Protein AF-A0A4P7W6H3-F1 (afdb_monomer)

InterPro domains:
  IPR003423 Outer membrane efflux protein [PF02321] (10-120)

Organism: NCBI:txid2518971

Radius of gyration: 28.74 Å; Cα contacts (8 Å, |Δi|>4): 102; chains: 1; bounding box: 52×32×93 Å

Nearest PDB structures (foldseek):
  5ng5-assembly1_F  TM=7.946E-01  e=6.161E-05  Escherichia coli
  4k7r-assemb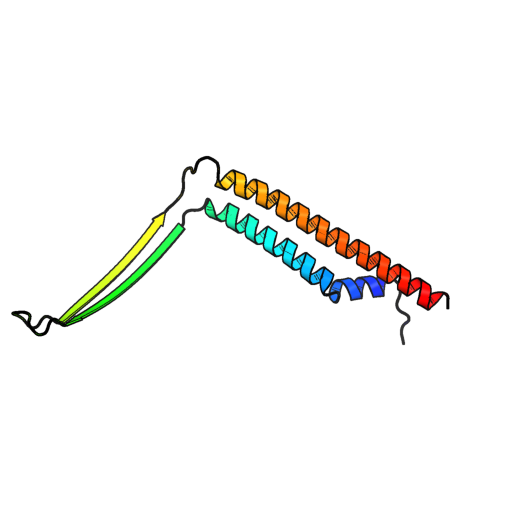ly1_A  TM=8.153E-01  e=2.222E-03  Escherichia coli K-12
  4mt4-assembly1_C  TM=7.013E-01  e=8.649E-04  Campylobacter jejuni
  5azs-assembly1_A  TM=7.007E-01  e=3.914E-03  Pseudomonas aeruginosa PAO1
  5azs-assembly1_B  TM=5.573E-01  e=1.005E-02  Pseudomonas aeruginosa PAO1

Mean predicted aligned error: 6.89 Å

Secondary structure (DSSP, 8-state):
-PPPPHHHHHHHHHHH-HHHHHHHHHHHHHHHHHHHHHHTTSPEEEEEEEEEEEE-TTSSS--EEEEEEEEEEEE--S--SSHHHHHHHHHHHHHHHHHHHHHHHHHHHHHHHHHHHHHHH--

pLDDT: mean 92.56, std 9.0, range [52.25, 98.62]

Foldseek 3Di:
DDDDDLVNQLVVCCVDPPVLVVLVVQLVVLVVVLVVLVCLQPKDKDKDKDWDWDADPPPPDRDTDIDIDIDIDIGGDPDDPCPSVVVSVVSVVSSVVSVVVSVVVSVVSSVVSVVVVCVVVVD

Solvent-accessible surface area (backbone atoms only — not comparable to full-atom values): 7140 Å² total; per-residue (Å²): 133,86,84,78,49,74,67,52,54,49,54,51,41,73,75,66,37,62,68,52,51,52,32,48,51,51,23,51,52,32,45,53,49,28,50,50,50,56,51,65,67,46,67,48,78,48,79,49,75,49,76,48,77,48,76,42,90,86,48,102,51,96,44,73,45,80,46,77,48,78,49,78,48,74,48,64,75,88,77,73,88,59,54,61,63,52,49,35,54,51,27,54,54,49,26,54,53,29,48,51,50,32,52,49,47,53,52,50,52,52,50,54,50,52,53,52,53,48,57,68,69,75,102

Structure (mmCIF, N/CA/C/O backbone):
data_AF-A0A4P7W6H3-F1
#
_entry.id   AF-A0A4P7W6H3-F1
#
loop_
_atom_site.group_PDB
_atom_site.id
_atom_site.type_symbol
_atom_site.label_atom_id
_atom_site.label_alt_id
_atom_site.label_comp_id
_atom_site.label_asym_id
_atom_site.label_entity_id
_atom_site.label_seq_id
_atom_site.pdbx_PDB_ins_code
_atom_site.Cartn_x
_atom_site.Cartn_y
_atom_site.Cartn_z
_atom_site.occupancy
_atom_site.B_iso_or_equiv
_atom_site.auth_seq_id
_atom_site.auth_comp_id
_atom_site.auth_asym_id
_atom_site.auth_atom_id
_atom_site.pdbx_PDB_model_num
ATOM 1 N N . MET A 1 1 ? -30.645 -20.994 24.871 1.00 52.25 1 MET A N 1
ATOM 2 C CA . MET A 1 1 ? -29.722 -20.008 24.263 1.00 52.25 1 MET A CA 1
ATOM 3 C C . MET A 1 1 ? -28.500 -19.910 25.156 1.00 52.25 1 MET A C 1
ATOM 5 O O . MET A 1 1 ? -28.679 -19.854 26.366 1.00 52.25 1 MET A O 1
ATOM 9 N N . ALA A 1 2 ? -27.289 -19.977 24.603 1.00 74.00 2 ALA A N 1
ATOM 10 C CA . ALA A 1 2 ? -26.069 -19.849 25.400 1.00 74.00 2 ALA A CA 1
ATOM 11 C C . ALA A 1 2 ? -25.867 -18.383 25.817 1.00 74.00 2 ALA A C 1
ATOM 13 O O . ALA A 1 2 ? -26.016 -17.488 24.987 1.00 74.00 2 ALA A O 1
ATOM 14 N N . VAL A 1 3 ? -25.550 -18.144 27.091 1.00 85.62 3 VAL A N 1
ATOM 15 C CA . VAL A 1 3 ? -25.195 -16.811 27.600 1.00 85.62 3 VAL A CA 1
ATOM 16 C C . VAL A 1 3 ? -23.783 -16.486 27.121 1.00 85.62 3 VAL A C 1
ATOM 18 O O . VAL A 1 3 ? -22.861 -17.250 27.393 1.00 85.62 3 VAL A O 1
ATOM 21 N N . TRP A 1 4 ? -23.618 -15.381 26.396 1.00 91.81 4 TRP A N 1
ATOM 22 C CA . TRP A 1 4 ? -22.312 -14.949 25.896 1.00 91.81 4 TRP A CA 1
ATOM 23 C C . TRP A 1 4 ? -21.495 -14.317 27.022 1.00 91.81 4 TRP A C 1
ATOM 25 O O . TRP A 1 4 ? -22.000 -13.478 27.770 1.00 91.81 4 TRP A O 1
ATOM 35 N N . SER A 1 5 ? -20.226 -14.700 27.133 1.00 93.31 5 SER A N 1
ATOM 36 C CA . SER A 1 5 ? -19.262 -14.018 27.993 1.00 93.31 5 SER A CA 1
ATOM 37 C C . SER A 1 5 ? -18.754 -12.729 27.336 1.00 93.31 5 SER A C 1
ATOM 39 O O . SER A 1 5 ? -18.848 -12.547 26.121 1.00 93.31 5 SER A O 1
ATOM 41 N N . TYR A 1 6 ? -18.133 -11.843 28.120 1.00 92.44 6 TYR A N 1
ATOM 42 C CA . TYR A 1 6 ? -17.446 -10.663 27.579 1.00 92.44 6 TYR A CA 1
ATOM 43 C C . TYR A 1 6 ? -16.427 -11.034 26.483 1.00 92.44 6 TYR A C 1
ATOM 45 O O . TYR A 1 6 ? -16.371 -10.376 25.446 1.00 92.44 6 TYR A O 1
ATOM 53 N N . ASN A 1 7 ? -15.669 -12.122 26.665 1.00 92.88 7 ASN A N 1
ATOM 54 C CA . ASN A 1 7 ? -14.711 -12.587 25.659 1.00 92.88 7 ASN A CA 1
ATOM 55 C C . ASN A 1 7 ? -15.390 -13.052 24.364 1.00 92.88 7 ASN A C 1
ATOM 57 O O . ASN A 1 7 ? -14.838 -12.815 23.288 1.00 92.88 7 ASN A O 1
ATOM 61 N N . ASP A 1 8 ? -16.578 -13.654 24.442 1.00 94.19 8 ASP A N 1
ATOM 62 C CA . ASP A 1 8 ? -17.345 -14.041 23.252 1.00 94.19 8 ASP A CA 1
ATOM 63 C C . ASP A 1 8 ? -17.767 -12.800 22.458 1.00 94.19 8 ASP A C 1
ATOM 65 O O . ASP A 1 8 ? -17.579 -12.751 21.240 1.00 94.19 8 ASP A O 1
ATOM 69 N N . CYS A 1 9 ? -18.218 -11.748 23.152 1.00 93.06 9 CYS A N 1
ATOM 70 C CA . CYS A 1 9 ? -18.537 -10.462 22.532 1.00 93.06 9 CYS A CA 1
ATOM 71 C C . CYS A 1 9 ? -17.310 -9.835 21.847 1.00 93.06 9 CYS A C 1
ATOM 73 O O . CYS A 1 9 ? -17.411 -9.381 20.705 1.00 93.06 9 CYS A O 1
ATOM 75 N N . ILE A 1 10 ? -16.137 -9.848 22.496 1.00 93.69 10 ILE A N 1
ATOM 76 C CA . ILE A 1 10 ? -14.892 -9.335 21.898 1.00 93.69 10 ILE A CA 1
ATOM 77 C C . ILE A 1 10 ? -14.492 -10.144 20.664 1.00 93.69 10 ILE A C 1
ATOM 79 O O . ILE A 1 10 ? -14.163 -9.558 19.633 1.00 93.69 10 ILE A O 1
ATOM 83 N N . ASN A 1 11 ? -14.508 -11.474 20.741 1.00 93.75 11 ASN A N 1
ATOM 84 C CA . ASN A 1 11 ? -14.124 -12.330 19.619 1.00 93.75 11 ASN A CA 1
ATOM 85 C C . ASN A 1 11 ? -15.062 -12.138 18.426 1.00 93.75 11 ASN A C 1
ATOM 87 O O . ASN A 1 11 ? -14.597 -12.001 17.291 1.00 93.75 11 ASN A O 1
ATOM 91 N N . HIS A 1 12 ? -16.366 -12.038 18.685 1.00 93.50 12 HIS A N 1
ATOM 92 C CA . HIS A 1 12 ? -17.338 -11.738 17.647 1.00 93.50 12 HIS A CA 1
ATOM 93 C C . HIS A 1 12 ? -17.091 -10.357 17.023 1.00 93.50 12 HIS A C 1
ATOM 95 O O . HIS A 1 12 ? -17.063 -10.234 15.797 1.00 93.50 12 HIS A O 1
ATOM 101 N N . ALA A 1 13 ? -16.840 -9.328 17.837 1.00 92.44 13 ALA A N 1
ATOM 102 C CA . ALA A 1 13 ? -16.556 -7.983 17.348 1.00 92.44 13 ALA A CA 1
ATOM 103 C C . ALA A 1 13 ? -15.246 -7.903 16.555 1.00 92.44 13 ALA A C 1
ATOM 105 O O . ALA A 1 13 ? -15.202 -7.224 15.536 1.00 92.44 13 ALA A O 1
ATOM 106 N N . ARG A 1 14 ? -14.195 -8.638 16.938 1.00 90.00 14 ARG A N 1
ATOM 107 C CA . ARG A 1 14 ? -12.952 -8.710 16.146 1.00 90.00 14 ARG A CA 1
ATOM 108 C C . ARG A 1 14 ? -13.204 -9.220 14.732 1.00 90.00 14 ARG A C 1
ATOM 110 O O . ARG A 1 14 ? -12.612 -8.716 13.784 1.00 90.00 14 ARG A O 1
ATOM 117 N N . GLY A 1 15 ? -14.085 -10.210 14.611 1.00 89.38 15 GLY A N 1
ATOM 118 C CA . GLY A 1 15 ? -14.486 -10.763 13.329 1.00 89.38 15 GLY A CA 1
ATOM 119 C C . GLY A 1 15 ? -15.401 -9.834 12.542 1.00 89.38 15 GLY A C 1
ATOM 120 O O . GLY A 1 15 ? -15.251 -9.774 11.332 1.00 89.38 15 GLY A O 1
ATOM 121 N N . ASN A 1 16 ? -16.324 -9.111 13.184 1.00 93.81 16 ASN A N 1
ATOM 122 C CA . ASN A 1 16 ? -17.476 -8.490 12.509 1.00 93.81 16 ASN A CA 1
ATOM 123 C C . ASN A 1 16 ? -17.523 -6.955 12.561 1.00 93.81 16 ASN A C 1
ATOM 125 O O . ASN A 1 16 ? -18.323 -6.348 11.851 1.00 93.81 16 ASN A O 1
ATOM 129 N N . ASN A 1 17 ? -16.683 -6.302 13.363 1.00 95.56 17 ASN A N 1
ATOM 130 C CA . ASN A 1 17 ? -16.681 -4.848 13.475 1.00 95.56 17 ASN A CA 1
ATOM 131 C C . ASN A 1 17 ? -16.055 -4.207 12.223 1.00 95.56 17 ASN A C 1
ATOM 133 O O . ASN A 1 17 ? -14.875 -4.401 11.923 1.00 95.56 17 ASN A O 1
ATOM 137 N N . ILE A 1 18 ? -16.860 -3.428 11.497 1.00 96.00 18 ILE A N 1
ATOM 138 C CA . ILE A 1 18 ? -16.466 -2.805 10.226 1.00 96.00 18 ILE A CA 1
ATOM 139 C C . ILE A 1 18 ? -15.366 -1.757 10.433 1.00 96.00 18 ILE A C 1
ATOM 141 O O . ILE A 1 18 ? -14.424 -1.723 9.646 1.00 96.00 18 ILE A O 1
ATOM 145 N N . ALA A 1 19 ? -15.438 -0.953 11.497 1.00 94.50 19 ALA A N 1
ATOM 146 C CA . ALA A 1 19 ? -14.429 0.068 11.784 1.00 94.50 19 ALA A CA 1
ATOM 147 C C . ALA A 1 19 ? -13.050 -0.560 12.054 1.00 94.50 19 ALA A C 1
ATOM 149 O O . ALA A 1 19 ? -12.040 -0.097 11.527 1.00 94.50 19 ALA A O 1
ATOM 150 N N . LEU A 1 20 ? -13.003 -1.673 12.796 1.00 96.69 20 LEU A N 1
ATOM 151 C CA . LEU A 1 20 ? -11.765 -2.425 13.006 1.00 96.69 20 LEU A CA 1
ATOM 152 C C . LEU A 1 20 ? -11.220 -2.999 11.694 1.00 96.69 20 LEU A C 1
ATOM 154 O O . LEU A 1 20 ? -10.029 -2.860 11.425 1.00 96.69 20 LEU A O 1
ATOM 158 N N . ARG A 1 21 ? -12.077 -3.606 10.862 1.00 96.50 21 ARG A N 1
ATOM 159 C CA . ARG A 1 21 ? -11.672 -4.124 9.543 1.00 96.50 21 ARG A CA 1
ATOM 160 C C . ARG A 1 21 ? -11.104 -3.014 8.651 1.00 96.50 21 ARG A C 1
ATOM 162 O O . ARG A 1 21 ? -10.076 -3.221 8.020 1.00 96.50 21 ARG A O 1
ATOM 169 N N . GLN A 1 22 ? -11.729 -1.837 8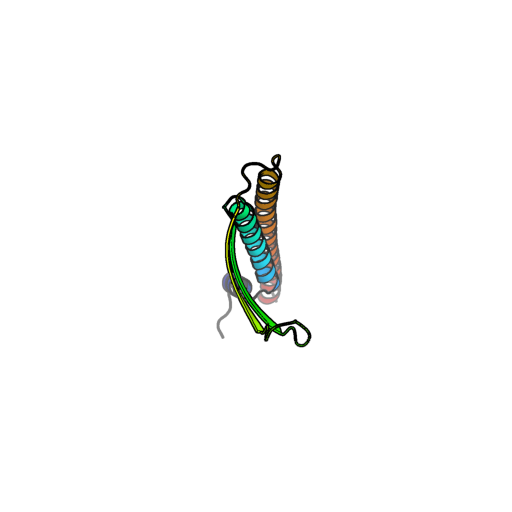.630 1.00 97.12 22 GLN A N 1
ATOM 170 C CA . GLN A 1 22 ? -11.232 -0.675 7.883 1.00 97.12 22 GLN A CA 1
ATOM 171 C C . GLN A 1 22 ? -9.865 -0.199 8.390 1.00 97.12 22 GLN A C 1
ATOM 173 O O . GLN A 1 22 ? -8.995 0.118 7.578 1.00 97.12 22 GLN A O 1
ATOM 178 N N . SER A 1 23 ? -9.651 -0.186 9.710 1.00 97.62 23 SER A N 1
ATOM 179 C CA . SER A 1 23 ? -8.349 0.174 10.280 1.00 97.62 23 SER A CA 1
ATOM 180 C C . SER A 1 23 ? -7.258 -0.827 9.892 1.00 97.62 23 SER A C 1
ATOM 182 O O . SER A 1 23 ? -6.189 -0.412 9.453 1.00 97.62 23 SER A O 1
ATOM 184 N N . ILE A 1 24 ? -7.550 -2.132 9.961 1.00 97.25 24 ILE A N 1
ATOM 185 C CA . ILE A 1 24 ? -6.623 -3.197 9.539 1.00 97.25 24 ILE A CA 1
ATOM 186 C C . ILE A 1 24 ? -6.268 -3.056 8.055 1.00 97.25 24 ILE A C 1
ATOM 188 O O . ILE A 1 24 ? -5.095 -3.089 7.700 1.00 97.25 24 ILE A O 1
ATOM 192 N N . LEU A 1 25 ? -7.263 -2.837 7.189 1.00 97.94 25 LEU A N 1
ATOM 193 C CA . LEU A 1 25 ? -7.027 -2.630 5.756 1.00 97.94 25 LEU A CA 1
ATOM 194 C C . LEU A 1 25 ? -6.180 -1.381 5.484 1.00 97.94 25 LEU A C 1
ATOM 196 O O . LEU A 1 25 ? -5.373 -1.368 4.559 1.00 97.94 25 LEU A O 1
ATOM 200 N N . SER A 1 26 ? -6.345 -0.331 6.290 1.00 98.12 26 SER A N 1
ATOM 201 C CA . SER A 1 26 ? -5.538 0.887 6.172 1.00 98.12 26 SER A CA 1
ATOM 202 C C . SER A 1 26 ? -4.078 0.624 6.553 1.00 98.12 26 SER A C 1
ATOM 204 O O . SER A 1 26 ? -3.173 1.034 5.829 1.00 98.12 26 SER A O 1
ATOM 206 N N . GLU A 1 27 ? -3.847 -0.097 7.653 1.00 98.38 27 GLU A N 1
ATOM 207 C CA . GLU A 1 27 ? -2.519 -0.556 8.078 1.00 98.38 27 GLU A CA 1
ATOM 208 C C . GLU A 1 27 ? -1.843 -1.433 7.012 1.00 98.38 27 GLU A C 1
ATOM 210 O O . GLU A 1 27 ? -0.697 -1.175 6.637 1.00 98.38 27 GLU A O 1
ATOM 215 N N . GLU A 1 28 ? -2.563 -2.412 6.461 1.00 98.38 28 GLU A N 1
ATOM 216 C CA . GLU A 1 28 ? -2.067 -3.291 5.397 1.00 98.38 28 GLU A CA 1
ATOM 217 C C . GLU A 1 28 ? -1.750 -2.513 4.113 1.00 98.38 28 GLU A C 1
ATOM 219 O O . GLU A 1 28 ? -0.679 -2.676 3.527 1.00 98.38 28 GLU A O 1
ATOM 224 N N . SER A 1 29 ? -2.624 -1.588 3.708 1.00 98.31 29 SER A N 1
ATOM 225 C CA . SER A 1 29 ? -2.388 -0.721 2.549 1.00 98.31 29 SER A CA 1
ATOM 226 C C . SER A 1 29 ? -1.122 0.126 2.707 1.00 98.31 29 SER A C 1
ATOM 228 O O . SER A 1 29 ? -0.411 0.367 1.725 1.00 98.31 29 SER A O 1
ATOM 230 N N . ALA A 1 30 ? -0.817 0.592 3.919 1.00 98.38 30 ALA A N 1
ATOM 231 C CA . ALA A 1 30 ? 0.425 1.311 4.179 1.00 98.38 30 ALA A CA 1
ATOM 232 C C . ALA A 1 30 ? 1.647 0.389 4.152 1.00 98.38 30 ALA A C 1
ATOM 234 O O . ALA A 1 30 ? 2.687 0.787 3.623 1.00 98.38 30 ALA A O 1
ATOM 235 N N . ALA A 1 31 ? 1.524 -0.846 4.648 1.00 98.56 31 ALA A N 1
ATOM 236 C CA . ALA A 1 31 ? 2.591 -1.840 4.561 1.00 98.56 31 ALA A CA 1
ATOM 237 C C . ALA A 1 31 ? 2.921 -2.177 3.098 1.00 98.56 31 ALA A C 1
ATOM 239 O O . ALA A 1 31 ? 4.088 -2.126 2.709 1.00 98.56 31 ALA A O 1
ATOM 240 N N . LEU A 1 32 ? 1.899 -2.386 2.264 1.00 98.44 32 LEU A N 1
ATOM 241 C CA . LEU A 1 32 ? 2.051 -2.584 0.819 1.00 98.44 32 LEU A CA 1
ATOM 242 C C . LEU A 1 32 ? 2.653 -1.355 0.127 1.00 98.44 32 LEU A C 1
ATOM 244 O O . LEU A 1 32 ? 3.478 -1.479 -0.775 1.00 98.44 32 LEU A O 1
ATOM 248 N N . SER A 1 33 ? 2.282 -0.147 0.558 1.00 97.81 33 SER A N 1
ATOM 249 C CA . SER A 1 33 ? 2.864 1.091 0.023 1.00 97.81 33 SER A CA 1
ATOM 250 C C . SER A 1 33 ? 4.349 1.225 0.372 1.00 97.81 33 SER A C 1
ATOM 252 O O . SER A 1 33 ? 5.145 1.655 -0.465 1.00 97.81 33 SER A O 1
ATOM 254 N N . LEU A 1 34 ? 4.741 0.828 1.587 1.00 98.38 34 LEU A N 1
ATOM 255 C CA . LEU A 1 34 ? 6.140 0.757 2.003 1.00 98.38 34 LEU A CA 1
ATOM 256 C C . LEU A 1 34 ? 6.908 -0.296 1.196 1.00 98.38 34 LEU A C 1
ATOM 258 O O . LEU A 1 34 ? 8.013 -0.010 0.735 1.00 98.38 34 LEU A O 1
ATOM 262 N N . GLU A 1 35 ? 6.336 -1.484 1.011 1.00 98.19 35 GLU A N 1
ATOM 263 C CA . GLU A 1 35 ? 6.932 -2.544 0.196 1.00 98.19 35 GLU A CA 1
ATOM 264 C C . GLU A 1 35 ? 7.125 -2.081 -1.250 1.00 98.19 35 GLU A C 1
ATOM 266 O O . GLU A 1 35 ? 8.220 -2.205 -1.796 1.00 98.19 35 GLU A O 1
ATOM 271 N N . LYS A 1 36 ? 6.114 -1.436 -1.843 1.00 96.69 36 LYS A N 1
ATOM 272 C CA . LYS A 1 36 ? 6.223 -0.831 -3.172 1.00 96.69 36 LYS A CA 1
ATOM 273 C C . LYS A 1 36 ? 7.369 0.176 -3.231 1.00 96.69 36 LYS A C 1
ATOM 275 O O . LYS A 1 36 ? 8.194 0.075 -4.132 1.00 96.69 36 LYS A O 1
ATOM 280 N N . ALA A 1 37 ? 7.463 1.090 -2.260 1.00 96.19 37 ALA A N 1
ATOM 281 C CA . ALA A 1 37 ? 8.540 2.082 -2.184 1.00 96.19 37 ALA A CA 1
ATOM 282 C C . ALA A 1 37 ? 9.936 1.441 -2.060 1.00 96.19 37 ALA A C 1
ATOM 284 O O . ALA A 1 37 ? 10.909 1.950 -2.615 1.00 96.19 37 ALA A O 1
ATOM 285 N N . GLN A 1 38 ? 10.050 0.314 -1.350 1.00 96.75 38 GLN A N 1
ATOM 286 C CA . GLN A 1 38 ? 11.280 -0.482 -1.304 1.00 96.75 38 GLN A CA 1
ATOM 287 C C . GLN A 1 38 ? 11.565 -1.153 -2.652 1.00 96.75 38 GLN A C 1
ATOM 289 O O . GLN A 1 38 ? 12.707 -1.146 -3.112 1.00 96.75 38 GLN A O 1
ATOM 294 N N . GLY A 1 39 ? 10.529 -1.683 -3.303 1.00 95.75 39 GLY A N 1
ATOM 295 C CA . GLY A 1 39 ? 10.594 -2.306 -4.620 1.00 95.75 39 GLY A CA 1
ATOM 296 C C . GLY A 1 39 ? 11.060 -1.354 -5.716 1.00 95.75 39 GLY A C 1
ATOM 297 O O . GLY A 1 39 ? 11.735 -1.790 -6.641 1.00 95.75 39 GLY A O 1
ATOM 298 N N . GLU A 1 40 ? 10.812 -0.048 -5.593 1.00 94.00 40 GLU A N 1
ATOM 299 C CA . GLU A 1 40 ? 11.27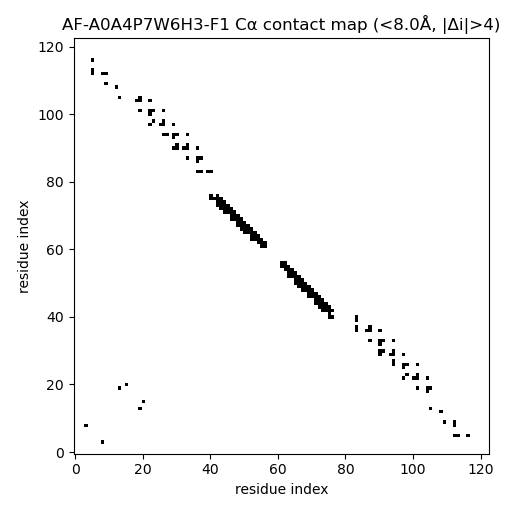5 0.907 -6.602 1.00 94.00 40 GLU A CA 1
ATOM 300 C C . GLU A 1 40 ? 12.821 0.988 -6.708 1.00 94.00 40 GLU A C 1
ATOM 302 O O . GLU A 1 40 ? 13.325 1.534 -7.690 1.00 94.00 40 GLU A O 1
ATOM 307 N N . TRP A 1 41 ? 13.590 0.463 -5.740 1.00 95.12 41 TRP A N 1
ATOM 308 C CA . TRP A 1 41 ? 15.058 0.317 -5.845 1.00 95.12 41 TRP A CA 1
ATOM 309 C C . TRP A 1 41 ? 15.517 -0.800 -6.785 1.00 95.12 41 TRP A C 1
ATOM 311 O O . TRP A 1 41 ? 16.701 -0.871 -7.159 1.00 95.12 41 TRP A O 1
ATOM 321 N N . GLN A 1 42 ? 14.601 -1.699 -7.125 1.00 95.38 42 GLN A N 1
ATOM 322 C CA . GLN A 1 42 ? 14.846 -2.770 -8.071 1.00 95.38 42 GLN A CA 1
ATOM 323 C C . GLN A 1 42 ? 14.827 -2.219 -9.501 1.00 95.38 42 GLN A C 1
ATOM 325 O O . GLN A 1 42 ? 14.213 -1.181 -9.763 1.00 95.38 42 GLN A O 1
ATOM 330 N N . PRO A 1 43 ? 15.531 -2.868 -10.441 1.00 95.75 43 PRO A N 1
ATOM 331 C CA . PRO A 1 43 ? 15.406 -2.522 -11.849 1.00 95.75 43 PRO A CA 1
ATOM 332 C C . PRO A 1 43 ? 13.956 -2.699 -12.330 1.00 95.75 43 PRO A C 1
ATOM 334 O O . PRO A 1 43 ? 13.300 -3.678 -11.974 1.00 95.75 43 PRO A O 1
ATOM 337 N N . SER A 1 44 ? 13.472 -1.780 -13.165 1.00 95.31 44 SER A N 1
ATOM 338 C CA . SER A 1 44 ? 12.269 -1.987 -13.969 1.00 95.31 44 SER A CA 1
ATOM 339 C C . SER A 1 44 ? 12.611 -2.804 -15.211 1.00 95.31 44 SER A C 1
ATOM 341 O O . SER A 1 44 ? 13.729 -2.724 -15.732 1.00 95.31 44 SER A O 1
ATOM 343 N N . LEU A 1 45 ? 11.640 -3.583 -15.678 1.00 95.50 45 LEU A N 1
ATOM 344 C CA . LEU A 1 45 ? 11.711 -4.316 -16.931 1.00 95.50 45 LEU A CA 1
ATOM 345 C C . LEU A 1 45 ? 10.394 -4.122 -17.675 1.00 95.50 45 LEU A C 1
ATOM 347 O O . LEU A 1 45 ? 9.340 -4.519 -17.185 1.00 95.50 45 LEU A O 1
ATOM 351 N N . ASP A 1 46 ? 10.478 -3.544 -18.863 1.00 96.25 46 ASP A N 1
ATOM 352 C CA . ASP A 1 46 ? 9.334 -3.178 -19.681 1.00 96.25 46 ASP A CA 1
ATOM 353 C C . ASP A 1 46 ? 9.454 -3.865 -21.042 1.00 96.25 46 ASP A C 1
ATOM 355 O O . ASP A 1 46 ? 10.448 -3.704 -21.754 1.00 96.25 46 ASP A O 1
ATOM 359 N N . PHE A 1 47 ? 8.443 -4.649 -21.407 1.00 96.38 47 PHE A N 1
ATOM 360 C CA . PHE A 1 47 ? 8.357 -5.315 -22.704 1.00 96.38 47 PHE A CA 1
ATOM 361 C C . PHE A 1 47 ? 7.264 -4.665 -23.548 1.00 96.38 47 PHE A C 1
ATOM 363 O O . PHE A 1 47 ? 6.126 -4.524 -23.101 1.00 96.38 47 PHE A O 1
ATOM 370 N N . GLY A 1 48 ? 7.603 -4.304 -24.782 1.00 95.56 48 GLY A N 1
ATOM 371 C CA . GLY A 1 48 ? 6.673 -3.719 -25.734 1.00 95.56 48 GLY A CA 1
ATOM 372 C C . GLY A 1 48 ? 6.694 -4.458 -27.064 1.00 95.56 48 GLY A C 1
ATOM 373 O O . GLY A 1 48 ? 7.749 -4.757 -27.619 1.00 95.56 48 GLY A O 1
ATOM 374 N N . THR A 1 49 ? 5.513 -4.700 -27.621 1.00 95.56 49 THR A N 1
ATOM 375 C CA .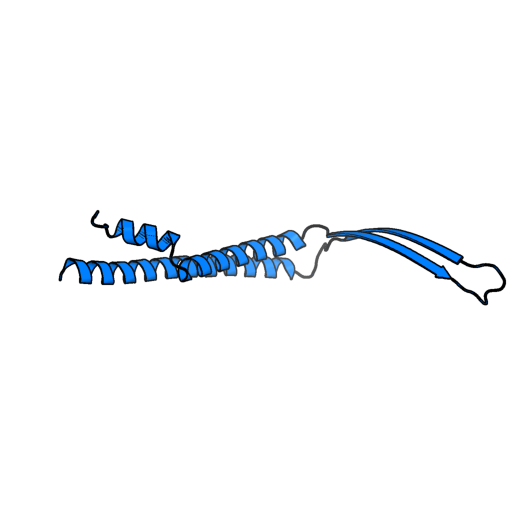 THR A 1 49 ? 5.349 -5.135 -29.008 1.00 95.56 49 THR A CA 1
ATOM 376 C C . THR A 1 49 ? 4.461 -4.136 -29.733 1.00 95.56 49 THR A C 1
ATOM 378 O O . THR A 1 49 ? 3.461 -3.680 -29.185 1.00 95.56 49 THR A O 1
ATOM 381 N N . ASN A 1 50 ? 4.848 -3.755 -30.946 1.00 94.81 50 ASN A N 1
ATOM 382 C CA . ASN A 1 50 ? 4.068 -2.862 -31.785 1.00 94.81 50 ASN A CA 1
ATOM 383 C C . ASN A 1 50 ? 3.985 -3.436 -33.194 1.00 94.81 50 ASN A C 1
ATOM 385 O O . ASN A 1 50 ? 5.010 -3.632 -33.849 1.00 94.81 50 ASN A O 1
ATOM 389 N N . GLN A 1 51 ? 2.765 -3.676 -33.658 1.00 93.62 51 GLN A N 1
ATOM 390 C CA . GLN A 1 51 ? 2.479 -4.110 -35.019 1.00 93.62 51 GLN A CA 1
ATOM 391 C C . GLN A 1 51 ? 1.700 -3.001 -35.715 1.00 93.62 51 GLN A C 1
ATOM 393 O O . GLN A 1 51 ? 0.720 -2.491 -35.176 1.00 93.62 51 GLN A O 1
ATOM 398 N N . GLY A 1 52 ? 2.160 -2.595 -36.891 1.00 93.00 52 GLY A N 1
ATOM 399 C CA . GLY A 1 52 ? 1.577 -1.492 -37.638 1.00 93.00 52 GLY A CA 1
ATOM 400 C C . GLY A 1 52 ? 1.452 -1.854 -39.102 1.00 93.00 52 GLY A C 1
ATOM 401 O O . GLY A 1 52 ? 2.418 -2.303 -39.712 1.00 93.00 52 GLY A O 1
ATOM 402 N N . TYR A 1 53 ? 0.277 -1.628 -39.668 1.00 91.12 53 TYR A N 1
ATOM 403 C CA . TYR A 1 53 ? 0.035 -1.744 -41.097 1.00 91.12 53 TYR A CA 1
ATOM 404 C C . TYR A 1 53 ? -0.262 -0.358 -41.660 1.00 91.12 53 TYR A C 1
ATOM 406 O O . TYR A 1 53 ? -1.095 0.365 -41.113 1.00 91.12 53 TYR A O 1
ATOM 414 N N . SER A 1 54 ? 0.403 0.018 -42.745 1.00 88.81 54 SER A N 1
ATOM 415 C CA . SER A 1 54 ? 0.134 1.256 -43.466 1.00 88.81 54 SER A CA 1
ATOM 416 C C . SER A 1 54 ? -0.088 0.972 -44.947 1.00 88.81 54 SER A C 1
ATOM 418 O O . SER A 1 54 ? 0.554 0.115 -45.549 1.00 88.81 54 SER A O 1
ATOM 420 N N . ASN A 1 55 ? -1.034 1.695 -45.538 1.00 85.81 55 ASN A N 1
ATOM 421 C CA . ASN A 1 55 ? -1.301 1.680 -46.969 1.00 85.81 55 ASN A CA 1
ATOM 422 C C . ASN A 1 55 ? -1.085 3.100 -47.498 1.00 85.81 55 ASN A C 1
ATOM 424 O O . ASN A 1 55 ? -1.687 4.045 -46.991 1.00 85.81 55 ASN A O 1
ATOM 428 N N . ALA A 1 56 ? -0.215 3.244 -48.497 1.00 82.19 56 ALA A N 1
ATOM 429 C CA . ALA A 1 56 ? 0.042 4.512 -49.175 1.00 82.19 56 ALA A CA 1
ATOM 430 C C . ALA A 1 56 ? -0.446 4.431 -50.637 1.00 82.19 56 ALA A C 1
ATOM 432 O O . ALA A 1 56 ? 0.333 4.072 -51.522 1.00 82.19 56 ALA A O 1
ATOM 433 N N . PRO A 1 57 ? -1.730 4.738 -50.909 1.00 70.19 57 PRO A N 1
ATOM 434 C CA . PRO A 1 57 ? -2.369 4.444 -52.195 1.00 70.19 57 PRO A CA 1
ATOM 435 C C . PRO A 1 57 ? -1.916 5.337 -53.364 1.00 70.19 57 PRO A C 1
ATOM 437 O O . PRO A 1 57 ? -2.104 4.952 -54.512 1.00 70.19 57 PRO A O 1
ATOM 440 N N . TRP A 1 58 ? -1.285 6.489 -53.102 1.00 76.94 58 TRP A N 1
ATOM 441 C CA . TRP A 1 58 ? -0.732 7.390 -54.135 1.00 76.94 58 TRP A CA 1
ATOM 442 C C . TRP A 1 58 ? 0.805 7.371 -54.213 1.00 76.94 58 TRP A C 1
ATOM 444 O O . TRP A 1 58 ? 1.410 8.235 -54.844 1.00 76.94 58 TRP A O 1
ATOM 454 N N . SER A 1 59 ? 1.446 6.404 -53.551 1.00 73.81 59 SER A N 1
ATOM 455 C CA . SER A 1 59 ? 2.885 6.154 -53.679 1.00 73.81 59 SER A CA 1
ATOM 456 C C . SER A 1 59 ? 3.188 5.520 -55.041 1.00 73.81 59 SER A C 1
ATOM 458 O O . SER A 1 59 ? 2.380 4.749 -55.556 1.00 73.81 59 SER A O 1
ATOM 460 N N . ASN A 1 60 ? 4.357 5.807 -55.625 1.00 67.75 60 ASN A N 1
ATOM 461 C CA . ASN A 1 60 ? 4.783 5.302 -56.939 1.00 67.75 60 ASN A CA 1
ATOM 462 C C . ASN A 1 60 ? 5.234 3.818 -56.876 1.00 67.75 60 ASN A C 1
ATOM 464 O O . ASN A 1 60 ? 6.338 3.460 -57.281 1.00 67.75 60 ASN A O 1
ATOM 468 N N . GLY A 1 61 ? 4.388 2.968 -56.287 1.00 61.72 61 GLY A N 1
ATOM 469 C CA . GLY A 1 61 ? 4.576 1.541 -56.029 1.00 61.72 61 GLY A CA 1
ATOM 470 C C . GLY A 1 61 ? 3.484 1.032 -55.082 1.00 61.72 61 GLY A C 1
ATOM 471 O O . GLY A 1 61 ? 3.080 1.758 -54.172 1.00 61.72 61 GLY A O 1
ATOM 472 N N . SER A 1 62 ? 2.997 -0.204 -55.268 1.00 64.50 62 SER A N 1
ATOM 473 C CA . SER A 1 62 ? 2.036 -0.827 -54.339 1.00 64.50 62 SER A CA 1
ATOM 474 C C . SER A 1 62 ? 2.678 -0.925 -52.958 1.00 64.50 62 SER A C 1
ATOM 476 O O . SER A 1 62 ? 3.530 -1.777 -52.726 1.00 64.50 62 SER A O 1
ATOM 478 N N . SER A 1 63 ? 2.350 0.004 -52.064 1.00 68.94 63 SER A N 1
ATOM 479 C CA . SER A 1 63 ? 3.131 0.209 -50.842 1.00 68.94 63 SER A CA 1
ATOM 480 C C . SER A 1 63 ? 2.256 -0.045 -49.623 1.00 68.94 63 SER A C 1
ATOM 482 O O . SER A 1 63 ? 2.031 0.838 -48.797 1.00 68.94 63 SER A O 1
ATOM 484 N N . ASN A 1 64 ? 1.708 -1.258 -49.546 1.00 84.31 64 ASN A N 1
ATOM 485 C CA . ASN A 1 64 ? 1.267 -1.816 -48.275 1.00 84.31 64 ASN A CA 1
ATOM 486 C C . ASN A 1 64 ? 2.524 -2.146 -47.468 1.00 84.31 64 ASN A C 1
ATOM 488 O O . ASN A 1 64 ? 3.313 -2.990 -47.893 1.00 84.31 64 ASN A O 1
ATOM 492 N N . ALA A 1 65 ? 2.725 -1.489 -46.332 1.00 85.94 65 ALA A N 1
ATOM 493 C CA . ALA A 1 65 ? 3.828 -1.777 -45.432 1.00 85.94 65 ALA A CA 1
ATOM 494 C C . ALA A 1 65 ? 3.285 -2.381 -44.141 1.00 85.94 65 ALA A C 1
ATOM 496 O O . ALA A 1 65 ? 2.412 -1.820 -43.482 1.00 85.94 65 ALA A O 1
ATOM 497 N N . TYR A 1 66 ? 3.825 -3.536 -43.774 1.00 89.25 66 TYR A N 1
ATOM 498 C CA . TYR A 1 66 ? 3.591 -4.153 -42.481 1.00 89.25 66 TYR A CA 1
ATOM 499 C C . 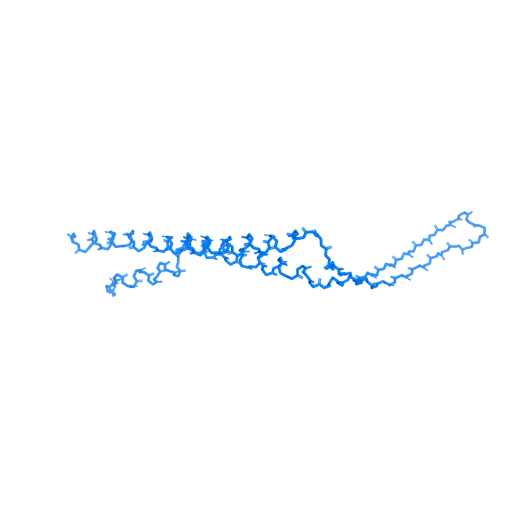TYR A 1 66 ? 4.871 -4.051 -41.658 1.00 89.25 66 TYR A C 1
ATOM 501 O O . TYR A 1 66 ? 5.951 -4.428 -42.108 1.00 89.25 66 TYR A O 1
ATOM 509 N N . THR A 1 67 ? 4.748 -3.516 -40.453 1.00 90.94 67 THR A N 1
ATOM 510 C CA . THR A 1 67 ? 5.841 -3.297 -39.511 1.00 90.94 67 THR A CA 1
ATOM 511 C C . THR A 1 67 ? 5.546 -4.064 -38.235 1.00 90.94 67 THR A C 1
ATOM 513 O O . THR A 1 67 ? 4.412 -4.118 -37.763 1.00 90.94 67 THR A O 1
ATOM 516 N N . SER A 1 68 ? 6.571 -4.690 -37.675 1.00 93.31 68 SER A N 1
ATOM 517 C CA . SER A 1 68 ? 6.500 -5.362 -36.383 1.00 93.31 68 SER A CA 1
ATOM 518 C C . SER A 1 68 ? 7.772 -5.054 -35.621 1.00 93.31 68 SER A C 1
ATOM 520 O O . SER A 1 68 ? 8.867 -5.298 -36.117 1.00 93.31 68 SER A O 1
ATOM 522 N N . ASN A 1 69 ? 7.617 -4.500 -34.426 1.00 94.31 69 ASN A N 1
ATOM 523 C CA . ASN A 1 69 ? 8.712 -4.119 -33.553 1.00 94.31 69 ASN A CA 1
ATOM 524 C C . ASN A 1 69 ? 8.508 -4.776 -32.190 1.00 94.31 69 ASN A C 1
ATOM 526 O O . ASN A 1 69 ? 7.412 -4.732 -31.632 1.00 94.31 69 ASN A O 1
ATOM 530 N N . TYR A 1 70 ? 9.575 -5.352 -31.652 1.00 95.50 70 TYR A N 1
ATOM 531 C CA . TYR A 1 70 ? 9.620 -5.926 -30.312 1.00 95.50 70 TYR A CA 1
ATOM 532 C C . TYR A 1 70 ? 10.738 -5.220 -29.554 1.00 95.50 70 TYR A C 1
ATOM 534 O O . TYR A 1 70 ? 11.846 -5.092 -30.073 1.00 95.50 70 TYR A O 1
ATOM 542 N N . ASN A 1 71 ? 10.448 -4.729 -28.356 1.00 95.75 71 ASN A N 1
ATOM 543 C CA . ASN A 1 71 ? 11.411 -4.039 -27.513 1.00 95.75 71 ASN A CA 1
ATOM 544 C C . ASN A 1 71 ? 11.358 -4.583 -26.086 1.00 95.75 71 ASN A C 1
ATOM 546 O O . ASN A 1 71 ? 10.298 -4.951 -25.580 1.00 95.75 71 ASN A O 1
ATOM 550 N N . LEU A 1 72 ? 12.527 -4.627 -25.458 1.00 96.50 72 LEU A N 1
ATOM 551 C CA . LEU A 1 72 ? 12.702 -4.943 -24.051 1.00 96.50 72 LEU A CA 1
ATOM 552 C C . LEU A 1 72 ? 13.603 -3.863 -23.458 1.00 96.50 72 LEU A C 1
ATOM 554 O O . LEU A 1 72 ? 14.734 -3.692 -23.912 1.00 96.50 72 LEU A O 1
ATOM 558 N N . ASN A 1 73 ? 13.101 -3.135 -22.468 1.00 96.25 73 ASN A N 1
ATOM 559 C CA . ASN A 1 73 ? 13.817 -2.059 -21.799 1.00 96.25 73 ASN A CA 1
ATOM 560 C C . ASN A 1 73 ? 14.020 -2.430 -20.335 1.00 96.25 73 ASN A C 1
ATOM 562 O O . ASN A 1 73 ? 13.066 -2.772 -19.646 1.00 96.25 73 ASN A O 1
ATOM 566 N N . ALA A 1 74 ? 15.257 -2.342 -19.858 1.00 96.12 74 ALA A N 1
ATOM 567 C CA . ALA A 1 74 ? 15.576 -2.475 -18.446 1.00 96.12 74 ALA A CA 1
ATOM 568 C C . ALA A 1 74 ? 16.155 -1.154 -17.946 1.00 96.12 74 ALA A C 1
ATOM 570 O O . ALA A 1 74 ? 17.048 -0.588 -18.581 1.00 96.12 74 ALA A O 1
ATOM 571 N N . SER A 1 75 ? 15.664 -0.658 -16.815 1.00 95.62 75 SER A N 1
ATOM 572 C CA . SER A 1 75 ? 16.147 0.598 -16.243 1.00 95.62 75 SER A CA 1
ATOM 573 C C . SER A 1 75 ? 16.321 0.474 -14.737 1.00 95.62 75 SER A C 1
ATOM 575 O O . SER A 1 75 ? 15.564 -0.222 -14.071 1.00 95.62 75 SER A O 1
ATOM 577 N N . ARG A 1 76 ? 17.337 1.127 -14.170 1.00 95.06 76 ARG A N 1
ATOM 578 C CA . ARG A 1 76 ? 17.530 1.156 -12.718 1.00 95.06 76 ARG A CA 1
ATOM 579 C C . ARG A 1 76 ? 18.052 2.507 -12.277 1.00 95.06 76 ARG A C 1
ATOM 581 O O . ARG A 1 76 ? 19.044 3.005 -12.803 1.00 95.06 76 ARG A O 1
ATOM 588 N N . THR A 1 77 ? 17.418 3.071 -11.259 1.00 94.38 77 THR A N 1
ATOM 589 C CA . THR A 1 77 ? 17.950 4.241 -10.565 1.00 94.38 77 THR A CA 1
ATOM 590 C C . THR A 1 77 ? 19.100 3.810 -9.657 1.00 94.38 77 THR A C 1
ATOM 592 O O . THR A 1 77 ? 18.898 3.031 -8.730 1.00 94.38 77 THR A O 1
ATOM 595 N N . VAL A 1 78 ? 20.308 4.313 -9.922 1.00 94.75 78 VAL A N 1
ATOM 596 C CA . VAL A 1 78 ? 21.483 4.069 -9.064 1.00 94.75 78 VAL A CA 1
ATOM 597 C C . VAL A 1 78 ? 21.495 5.029 -7.876 1.00 94.75 78 VAL A C 1
ATOM 599 O O . VAL A 1 78 ? 21.791 4.622 -6.758 1.00 94.75 78 VAL A O 1
ATOM 602 N N . TRP A 1 79 ? 21.144 6.295 -8.110 1.00 95.50 79 TRP A N 1
ATOM 603 C CA . TRP A 1 79 ? 21.055 7.324 -7.081 1.00 95.50 79 TRP A CA 1
ATOM 604 C C . TRP A 1 79 ? 20.113 8.447 -7.527 1.00 95.50 79 TRP A C 1
ATOM 606 O O . TRP A 1 79 ? 20.108 8.813 -8.702 1.00 95.50 79 TRP A O 1
ATOM 616 N N . ASP A 1 80 ? 19.321 8.987 -6.600 1.00 96.19 80 ASP A N 1
ATOM 617 C CA . ASP A 1 80 ? 18.344 10.054 -6.867 1.00 96.19 80 ASP A CA 1
ATOM 618 C C . ASP A 1 80 ? 18.351 11.181 -5.821 1.00 96.19 80 ASP A C 1
ATOM 620 O O . ASP A 1 80 ? 17.353 11.880 -5.634 1.00 96.19 80 ASP A O 1
ATOM 624 N N . GLY A 1 81 ? 19.474 11.360 -5.119 1.00 97.44 81 GLY A N 1
ATOM 625 C CA . GLY A 1 81 ? 19.608 12.410 -4.109 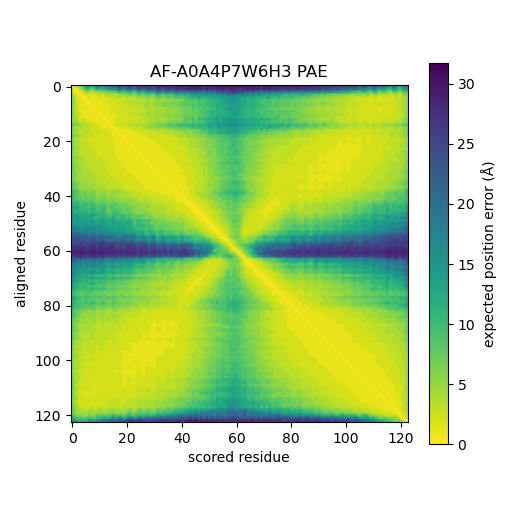1.00 97.44 81 GLY A CA 1
ATOM 626 C C . GLY A 1 81 ? 18.972 12.079 -2.756 1.00 97.44 81 GLY A C 1
ATOM 627 O O . GLY A 1 81 ? 18.670 12.993 -1.993 1.00 97.44 81 GLY A O 1
ATOM 628 N N . GLY A 1 82 ? 18.754 10.800 -2.435 1.00 96.62 82 GLY A N 1
ATOM 629 C CA . GLY A 1 82 ? 18.202 10.384 -1.139 1.00 96.62 82 GLY A CA 1
ATOM 630 C C . GLY A 1 82 ? 16.669 10.391 -1.079 1.00 96.62 82 GLY A C 1
ATOM 631 O O . GLY A 1 82 ? 16.071 10.266 0.003 1.00 96.62 82 GLY A O 1
ATOM 632 N N . LYS A 1 83 ? 16.004 10.611 -2.220 1.00 96.81 83 LYS A N 1
ATOM 633 C CA . LYS A 1 83 ? 14.550 10.799 -2.296 1.00 96.81 83 LYS A CA 1
ATOM 634 C C . LYS A 1 83 ? 13.828 9.503 -1.940 1.00 96.81 83 LYS A C 1
ATOM 636 O O . LYS A 1 83 ? 12.893 9.532 -1.129 1.00 96.81 83 LYS A O 1
ATOM 641 N N . ARG A 1 84 ? 14.278 8.378 -2.495 1.00 95.88 84 ARG A N 1
ATOM 642 C CA . ARG A 1 84 ? 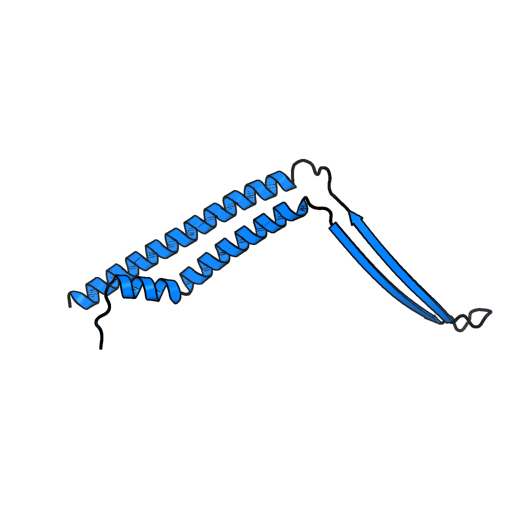13.714 7.047 -2.225 1.00 95.88 84 ARG A CA 1
ATOM 643 C C . ARG A 1 84 ? 13.981 6.576 -0.797 1.00 95.88 84 ARG A C 1
ATOM 645 O O . ARG A 1 84 ? 13.055 6.091 -0.148 1.00 95.88 84 ARG A O 1
ATOM 652 N 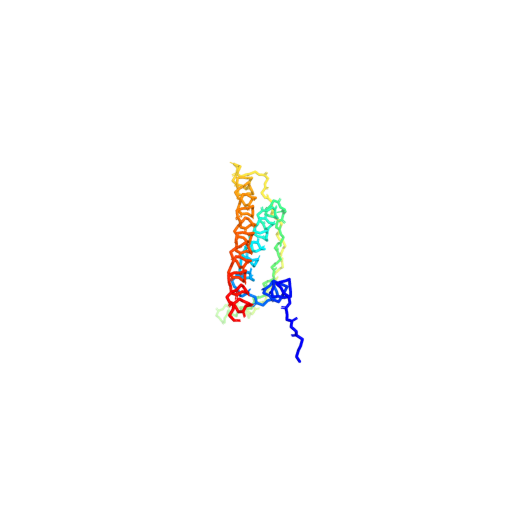N . GLU A 1 85 ? 15.177 6.782 -0.242 1.00 96.62 85 GLU A N 1
ATOM 653 C CA . GLU A 1 85 ? 15.455 6.439 1.163 1.00 96.62 85 GLU A CA 1
ATOM 654 C C . GLU A 1 85 ? 14.554 7.228 2.115 1.00 96.62 85 GLU A C 1
ATOM 656 O O . GLU A 1 85 ? 14.019 6.683 3.085 1.00 96.62 85 GLU A O 1
ATOM 661 N N . SER A 1 86 ? 14.349 8.514 1.824 1.00 97.12 86 SER A N 1
ATOM 662 C CA . SER A 1 86 ? 13.453 9.367 2.604 1.00 97.12 86 SER A CA 1
ATOM 663 C C . SER A 1 86 ? 11.996 8.912 2.496 1.00 97.12 86 SER A C 1
ATOM 665 O O . SER A 1 86 ? 11.278 8.927 3.497 1.00 97.12 86 SER A O 1
ATOM 667 N N . ALA A 1 87 ? 11.554 8.473 1.313 1.00 96.69 87 ALA A N 1
ATOM 668 C CA . ALA A 1 87 ? 10.218 7.911 1.118 1.00 96.69 87 ALA A CA 1
ATOM 669 C C . ALA A 1 87 ? 10.011 6.618 1.920 1.00 96.69 87 ALA A C 1
ATOM 671 O O . ALA A 1 87 ? 9.008 6.502 2.622 1.00 96.69 87 ALA A O 1
ATOM 672 N N . ILE A 1 88 ? 10.985 5.703 1.914 1.00 98.12 88 ILE A N 1
ATOM 673 C CA . ILE A 1 88 ? 10.947 4.468 2.716 1.00 98.12 88 ILE A CA 1
ATOM 674 C C . ILE A 1 88 ? 10.901 4.786 4.209 1.00 98.12 88 ILE A C 1
ATOM 676 O O . ILE A 1 88 ? 10.130 4.177 4.950 1.00 98.12 88 ILE A O 1
ATOM 680 N N . ARG A 1 89 ? 11.704 5.752 4.670 1.00 98.38 89 ARG A N 1
ATOM 681 C CA . ARG A 1 89 ? 11.709 6.164 6.080 1.00 98.38 89 ARG A CA 1
ATOM 682 C C . ARG A 1 89 ? 10.344 6.697 6.509 1.00 98.38 89 ARG A C 1
ATOM 684 O O . ARG A 1 89 ? 9.846 6.280 7.549 1.00 98.38 89 ARG A O 1
ATOM 691 N N . ARG A 1 90 ? 9.724 7.553 5.688 1.00 97.88 90 ARG A N 1
ATOM 692 C CA . ARG A 1 90 ? 8.352 8.029 5.926 1.00 97.88 90 ARG A CA 1
ATOM 693 C C . ARG A 1 90 ? 7.350 6.877 5.932 1.00 97.88 90 ARG A C 1
ATOM 695 O O . ARG A 1 90 ? 6.543 6.810 6.848 1.00 97.88 90 ARG A O 1
ATOM 702 N N . GLY A 1 91 ? 7.438 5.958 4.970 1.00 98.31 91 GLY A N 1
ATOM 703 C CA . GLY A 1 91 ? 6.551 4.795 4.886 1.00 98.31 91 GLY A CA 1
ATOM 704 C C . GLY A 1 91 ? 6.611 3.903 6.130 1.00 98.31 91 GLY A C 1
ATOM 705 O O . GLY A 1 91 ? 5.571 3.487 6.621 1.00 98.31 91 GLY A O 1
ATOM 706 N N . LYS A 1 92 ? 7.801 3.676 6.706 1.00 98.56 92 LYS A N 1
ATOM 707 C CA . LYS A 1 92 ? 7.947 2.928 7.973 1.00 98.56 92 LYS A CA 1
ATOM 708 C C . LYS A 1 92 ? 7.184 3.586 9.121 1.00 98.56 92 LYS A C 1
ATOM 710 O O . LYS A 1 92 ? 6.414 2.919 9.804 1.00 98.56 92 LYS A O 1
ATOM 715 N N . THR A 1 93 ? 7.361 4.893 9.298 1.00 98.50 93 THR A N 1
ATOM 716 C CA . THR A 1 93 ? 6.629 5.656 10.319 1.00 98.50 93 THR A CA 1
ATOM 717 C C . THR A 1 93 ? 5.120 5.649 10.060 1.00 98.50 93 THR A C 1
ATOM 719 O O . THR A 1 93 ? 4.335 5.608 11.003 1.00 98.50 93 THR A O 1
ATOM 722 N N . ASP A 1 94 ? 4.700 5.657 8.794 1.00 98.19 94 ASP A N 1
ATOM 723 C CA . ASP A 1 94 ? 3.287 5.606 8.408 1.00 98.19 94 ASP A CA 1
ATOM 724 C C . ASP A 1 94 ? 2.624 4.275 8.797 1.00 98.19 94 ASP A C 1
ATOM 726 O O . ASP A 1 94 ? 1.544 4.271 9.392 1.00 98.19 94 ASP A O 1
ATOM 730 N N . VAL A 1 95 ? 3.315 3.156 8.547 1.00 98.62 95 VAL A N 1
ATOM 731 C CA . VAL A 1 95 ? 2.889 1.810 8.963 1.00 98.62 95 VAL A CA 1
ATOM 732 C C . VAL A 1 95 ? 2.756 1.726 10.481 1.00 98.62 95 VAL A C 1
ATOM 734 O O . VAL A 1 95 ? 1.728 1.279 10.985 1.00 98.62 95 VAL A O 1
ATOM 737 N N . GLU A 1 96 ? 3.755 2.203 11.228 1.00 98.50 96 GLU A N 1
ATOM 738 C CA . GLU A 1 96 ? 3.699 2.220 12.696 1.00 98.50 96 GLU A CA 1
ATOM 739 C C . GLU A 1 96 ? 2.526 3.059 13.215 1.00 98.50 96 GLU A C 1
ATOM 741 O O . GLU A 1 96 ? 1.802 2.630 14.115 1.00 98.50 96 GLU A O 1
ATOM 746 N N . ARG A 1 97 ? 2.291 4.234 12.619 1.00 98.56 97 ARG A N 1
ATOM 747 C CA . ARG A 1 97 ? 1.155 5.092 12.975 1.00 98.56 97 ARG A CA 1
ATOM 748 C C . ARG A 1 97 ? -0.175 4.366 12.776 1.00 98.56 97 ARG A C 1
ATOM 750 O O . ARG A 1 97 ? -1.047 4.454 13.640 1.00 98.56 97 ARG A O 1
ATOM 757 N N . LEU A 1 98 ? -0.346 3.671 11.653 1.00 98.56 98 LEU A N 1
ATOM 758 C CA . LEU A 1 98 ? -1.593 2.968 11.347 1.00 98.56 98 LEU A CA 1
ATOM 759 C C . LEU A 1 98 ? -1.788 1.726 12.211 1.00 98.56 98 LEU A C 1
ATOM 761 O O . LEU A 1 98 ? -2.902 1.494 12.672 1.00 98.56 98 LEU A O 1
ATOM 765 N N . ARG A 1 99 ? -0.709 1.021 12.555 1.00 98.44 99 ARG A N 1
ATOM 766 C CA . ARG A 1 99 ? -0.751 -0.035 13.569 1.00 98.44 99 ARG A CA 1
ATOM 767 C C . ARG A 1 99 ? -1.259 0.486 14.914 1.00 98.44 99 ARG A C 1
ATOM 769 O O . ARG A 1 99 ? -2.161 -0.105 15.506 1.00 98.44 99 ARG A O 1
ATOM 776 N N . TYR A 1 100 ? -0.749 1.628 15.382 1.00 98.62 100 TYR A N 1
ATOM 777 C CA . TYR A 1 100 ? -1.260 2.248 16.610 1.00 98.62 100 TYR A CA 1
ATOM 778 C C . TYR A 1 100 ? -2.724 2.693 16.488 1.00 98.62 100 TYR A C 1
ATOM 780 O O . TYR A 1 100 ? -3.474 2.591 17.461 1.00 98.62 100 TYR A O 1
ATOM 788 N N . ALA A 1 101 ? -3.158 3.152 15.311 1.00 98.06 101 ALA A N 1
ATOM 789 C CA . ALA A 1 101 ? -4.560 3.487 15.062 1.00 98.06 101 ALA A CA 1
ATOM 790 C C . ALA A 1 101 ? -5.475 2.247 15.134 1.00 98.06 101 ALA A C 1
ATOM 792 O O . ALA A 1 101 ? -6.538 2.307 15.763 1.00 98.06 101 ALA A O 1
ATOM 793 N N . THR A 1 102 ? -5.040 1.110 14.583 1.00 98.06 102 THR A N 1
ATOM 794 C CA . THR A 1 102 ? -5.736 -0.183 14.695 1.00 98.06 102 THR A CA 1
ATOM 795 C C . THR A 1 102 ? -5.825 -0.645 16.143 1.00 98.06 102 THR A C 1
ATOM 797 O O . THR A 1 102 ? -6.914 -0.986 16.620 1.00 98.06 102 THR A O 1
ATOM 800 N N . ASP A 1 103 ? -4.717 -0.578 16.881 1.00 97.88 103 ASP A N 1
ATOM 801 C CA . ASP A 1 103 ? -4.690 -0.917 18.304 1.00 97.88 103 ASP A CA 1
ATOM 802 C C . ASP A 1 103 ? -5.641 -0.031 19.119 1.00 97.88 103 ASP A C 1
ATOM 804 O O . ASP A 1 103 ? -6.360 -0.524 19.994 1.00 97.88 103 ASP A O 1
ATOM 808 N N . ASN A 1 104 ? -5.686 1.271 18.828 1.00 98.12 104 ASN A N 1
ATOM 809 C CA . ASN A 1 104 ? -6.594 2.199 19.496 1.00 98.12 104 ASN A CA 1
ATOM 810 C C . ASN A 1 104 ? -8.064 1.894 19.176 1.00 98.12 104 ASN A C 1
ATOM 812 O O . ASN A 1 104 ? -8.903 1.864 20.076 1.00 98.12 104 ASN A O 1
ATOM 816 N N . THR A 1 105 ? -8.369 1.578 17.917 1.00 97.38 105 THR A N 1
ATOM 817 C CA . THR A 1 105 ? -9.712 1.157 17.492 1.00 97.38 105 THR A CA 1
ATOM 818 C C . THR A 1 105 ? -10.159 -0.090 18.254 1.00 97.38 105 THR A C 1
ATOM 820 O O . THR A 1 105 ? -11.260 -0.127 18.805 1.00 97.38 105 THR A O 1
ATOM 823 N N . LEU A 1 106 ? -9.282 -1.091 18.386 1.00 96.25 106 LEU A N 1
ATOM 824 C CA . LEU A 1 106 ? -9.572 -2.295 19.166 1.00 96.25 106 LEU A CA 1
ATOM 825 C C . LEU A 1 106 ? -9.790 -1.991 20.658 1.00 96.25 106 LEU A C 1
ATOM 827 O O . LEU A 1 106 ? -10.659 -2.598 21.289 1.00 96.25 106 LEU A O 1
ATOM 831 N N . ARG A 1 107 ? -9.017 -1.067 21.241 1.00 97.31 107 ARG A N 1
ATOM 832 C CA . ARG A 1 107 ? -9.189 -0.632 22.641 1.00 97.31 107 ARG A CA 1
ATOM 833 C C . ARG A 1 107 ? -10.531 0.069 22.865 1.00 97.31 107 ARG A C 1
ATOM 835 O O . ARG A 1 107 ? -11.198 -0.224 23.859 1.00 97.31 107 ARG A O 1
ATOM 842 N N . ASN A 1 108 ? -10.949 0.927 21.938 1.00 96.75 108 ASN A N 1
ATOM 843 C CA . ASN A 1 108 ? -12.247 1.601 22.001 1.00 96.75 108 ASN A CA 1
ATOM 844 C C . ASN A 1 108 ? -13.393 0.589 21.932 1.00 96.75 108 ASN A C 1
ATOM 846 O O . ASN A 1 108 ? -14.230 0.563 22.830 1.00 96.75 108 ASN A O 1
ATOM 850 N N . ILE A 1 109 ? -13.346 -0.341 20.973 1.00 95.75 109 ILE A N 1
ATOM 851 C CA . ILE A 1 109 ? -14.338 -1.421 20.842 1.00 95.75 109 ILE A CA 1
ATOM 852 C C . ILE A 1 109 ? -14.434 -2.256 22.126 1.00 95.75 109 ILE A C 1
ATOM 854 O O . ILE A 1 109 ? -15.529 -2.577 22.583 1.00 95.75 109 ILE A O 1
ATOM 858 N N . ARG A 1 110 ? -13.297 -2.597 22.749 1.00 96.06 110 ARG A N 1
ATOM 859 C CA . ARG A 1 110 ? -13.290 -3.307 24.042 1.00 96.06 110 ARG A CA 1
ATOM 860 C C . ARG A 1 110 ? -14.018 -2.520 25.130 1.00 96.06 110 ARG A C 1
ATOM 862 O O . ARG A 1 110 ? -14.772 -3.103 25.903 1.00 96.06 110 ARG A O 1
ATOM 869 N N . THR A 1 111 ? -13.805 -1.210 25.178 1.00 96.81 111 THR A N 1
ATOM 870 C CA . THR A 1 111 ? -1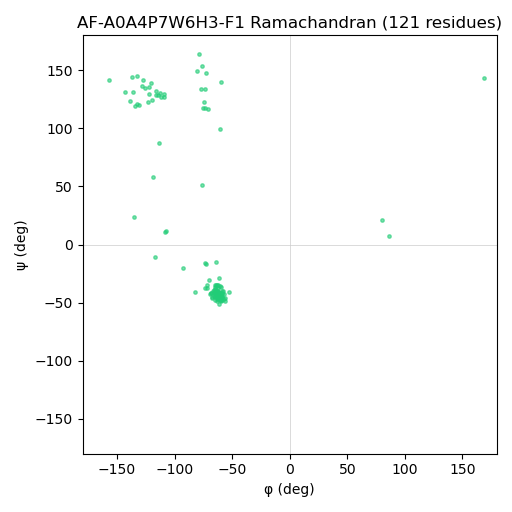4.418 -0.323 26.175 1.00 96.81 111 THR A CA 1
ATOM 871 C C . THR A 1 111 ? -15.924 -0.182 25.946 1.00 96.81 111 THR A C 1
ATOM 873 O O . THR A 1 111 ? -16.699 -0.289 26.897 1.00 96.81 111 THR A O 1
ATOM 876 N N . GLU A 1 112 ? -16.350 -0.028 24.692 1.00 95.25 112 GLU A N 1
ATOM 877 C CA . GLU A 1 112 ? -17.763 0.017 24.297 1.00 95.25 112 GLU A CA 1
ATOM 878 C C . GLU A 1 112 ? -18.491 -1.283 24.663 1.00 95.25 112 GLU A C 1
ATOM 880 O O . GLU A 1 112 ? -19.536 -1.252 25.316 1.00 95.25 112 GLU A O 1
ATOM 885 N N . ILE A 1 113 ? -17.899 -2.434 24.327 1.00 95.00 113 ILE A N 1
ATOM 886 C CA . ILE A 1 113 ? -18.463 -3.748 24.661 1.00 95.00 113 ILE A CA 1
ATOM 887 C C . ILE A 1 113 ? -18.512 -3.954 26.172 1.00 95.00 113 ILE A C 1
ATOM 889 O O . ILE A 1 113 ? -19.495 -4.492 26.675 1.00 95.00 113 ILE A O 1
ATOM 893 N N . LEU A 1 114 ? -17.490 -3.522 26.916 1.00 95.81 114 LEU A N 1
ATOM 894 C CA . LEU A 1 114 ? -17.488 -3.625 28.375 1.00 95.81 114 LEU A CA 1
ATOM 895 C C . LEU A 1 114 ? -18.632 -2.814 28.994 1.00 95.81 114 LEU A C 1
ATOM 897 O O . LEU A 1 114 ? -19.289 -3.299 29.914 1.00 95.81 114 LEU A O 1
ATOM 901 N N . SER A 1 115 ? -18.867 -1.600 28.491 1.00 94.44 115 SER A N 1
ATOM 902 C CA . SER A 1 115 ? -19.966 -0.743 28.940 1.00 94.44 115 SER A CA 1
ATOM 903 C C . SER A 1 115 ? -21.325 -1.406 28.687 1.00 94.44 115 SER A C 1
ATOM 905 O O . SER A 1 115 ? -22.108 -1.589 29.620 1.00 94.44 115 SER A O 1
ATOM 907 N N . ALA A 1 116 ? -21.558 -1.875 27.456 1.00 93.38 116 ALA A N 1
ATOM 908 C CA . ALA A 1 116 ? -22.797 -2.555 27.079 1.00 93.38 116 ALA A CA 1
ATOM 909 C C . ALA A 1 116 ? -23.016 -3.866 27.857 1.00 93.38 116 ALA A C 1
ATOM 911 O O . ALA A 1 116 ? -24.117 -4.134 28.331 1.00 93.38 116 ALA A O 1
ATOM 912 N N . TYR A 1 117 ? -21.961 -4.666 28.040 1.00 93.62 117 TYR A N 1
ATOM 913 C CA . TYR A 1 117 ? -22.030 -5.926 28.781 1.00 93.62 117 TYR A CA 1
ATOM 914 C C . TYR A 1 117 ? -22.422 -5.707 30.246 1.00 93.62 117 TYR A C 1
ATOM 916 O O . TYR A 1 117 ? -23.234 -6.458 30.783 1.00 93.62 117 TYR A O 1
ATOM 924 N N . LYS A 1 118 ? -21.875 -4.669 30.893 1.00 93.38 118 LYS A N 1
ATOM 925 C CA . LYS A 1 118 ? -22.264 -4.305 32.261 1.00 93.38 118 LYS A CA 1
ATOM 926 C C . LYS A 1 118 ? -23.725 -3.859 32.321 1.00 93.38 118 LYS A C 1
ATOM 928 O O . LYS A 1 118 ? -24.445 -4.365 33.171 1.00 93.38 118 LYS A O 1
ATOM 933 N N . ALA A 1 119 ? -24.165 -2.981 31.420 1.00 91.38 119 ALA A N 1
ATOM 934 C CA . ALA A 1 119 ? -25.551 -2.509 31.399 1.00 91.38 119 ALA A CA 1
ATOM 935 C C . ALA A 1 119 ? -26.554 -3.673 31.298 1.00 91.38 119 ALA A C 1
ATOM 937 O O . ALA A 1 119 ? -27.465 -3.762 32.103 1.00 91.38 119 ALA A O 1
ATOM 938 N N . ILE A 1 120 ? -26.320 -4.633 30.398 1.00 89.38 120 ILE A N 1
ATOM 939 C CA . ILE A 1 120 ? -27.222 -5.783 30.203 1.00 89.38 120 ILE A CA 1
ATOM 940 C C . ILE A 1 120 ? -27.200 -6.764 31.388 1.00 89.38 120 ILE A C 1
ATOM 942 O O . ILE A 1 120 ? -28.176 -7.472 31.622 1.00 89.38 120 ILE A O 1
ATOM 946 N N . ARG A 1 121 ? -26.072 -6.891 32.101 1.00 80.62 121 ARG A N 1
ATOM 947 C CA . ARG A 1 121 ? -25.899 -7.915 33.149 1.00 80.62 121 ARG A CA 1
ATOM 948 C C . ARG A 1 121 ? -26.264 -7.441 34.554 1.00 80.62 121 ARG A C 1
ATOM 950 O O . ARG A 1 121 ? -26.453 -8.289 35.423 1.00 80.62 121 ARG A O 1
ATOM 957 N N . TYR A 1 122 ? -26.290 -6.130 34.773 1.00 72.81 122 TYR A N 1
ATOM 958 C CA . TYR A 1 122 ? -26.633 -5.505 36.051 1.00 72.81 122 TYR A CA 1
ATOM 959 C C . TYR A 1 122 ? -28.012 -4.815 36.034 1.00 72.81 122 TYR A C 1
ATOM 961 O O . TYR A 1 122 ? -28.330 -4.115 36.993 1.00 72.81 122 TYR A O 1
ATOM 969 N N . GLU A 1 123 ? -28.811 -5.037 34.984 1.00 54.03 123 GLU A N 1
ATOM 970 C CA . GLU A 1 123 ? -30.269 -4.824 34.960 1.00 54.03 123 GLU A CA 1
ATOM 971 C C . GLU A 1 123 ? -31.041 -6.097 35.339 1.00 54.03 123 GLU A C 1
ATOM 973 O O . GLU A 1 123 ? -30.539 -7.214 35.058 1.00 54.03 123 GLU A O 1
#

Sequence (123 aa):
MAVWSYNDCINHARGNNIALRQSILSEESAALSLEKAQGEWQPSLDFGTNQGYSNAPWSNGSSNAYTSNYNLNASRTVWDGGKRESAIRRGKTDVERLRYATDNTLRNIRTEILSAYKAIRYE